Protein AF-A0A2V9WJY1-F1 (afdb_monomer_lite)

Radius of gyration: 16.4 Å; chains: 1; bounding box: 35×28×43 Å

Structure (mmCIF, N/CA/C/O backbone):
data_AF-A0A2V9WJY1-F1
#
_entry.id   AF-A0A2V9WJY1-F1
#
loop_
_atom_site.group_PDB
_atom_site.id
_atom_site.type_symbol
_atom_site.label_atom_id
_atom_site.label_alt_id
_atom_site.label_comp_id
_atom_site.label_asym_id
_atom_site.label_entity_id
_atom_site.label_seq_id
_atom_site.pdbx_PDB_ins_code
_atom_site.Cartn_x
_atom_si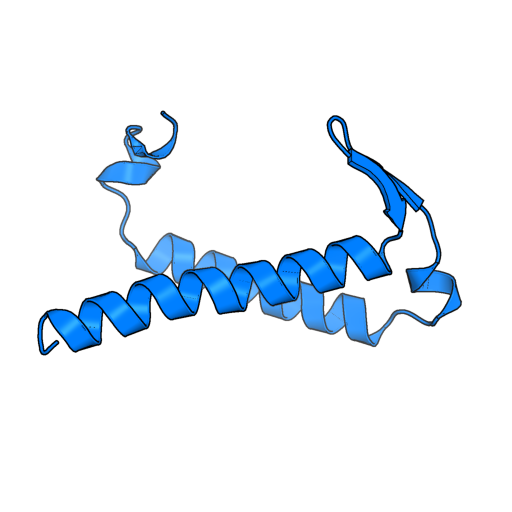te.Cartn_y
_atom_site.Cartn_z
_atom_site.occupancy
_atom_site.B_iso_or_equiv
_atom_site.auth_seq_id
_atom_site.auth_comp_id
_atom_site.auth_asym_id
_atom_site.auth_atom_id
_atom_site.pdbx_PDB_model_num
ATOM 1 N N . MET A 1 1 ? 10.329 15.534 -7.085 1.00 75.44 1 MET A N 1
ATOM 2 C CA . MET A 1 1 ? 9.290 14.504 -6.856 1.00 75.44 1 MET A CA 1
ATOM 3 C C . MET A 1 1 ? 9.982 13.300 -6.237 1.00 75.44 1 MET A C 1
ATOM 5 O O . MET A 1 1 ? 11.123 13.069 -6.607 1.00 75.44 1 MET A O 1
ATOM 9 N N . TRP A 1 2 ? 9.367 12.583 -5.290 1.00 85.94 2 TRP A N 1
ATOM 10 C CA . TRP A 1 2 ? 10.027 11.439 -4.632 1.00 85.94 2 TRP A CA 1
ATOM 11 C C . TRP A 1 2 ? 10.444 10.342 -5.627 1.00 85.94 2 TRP A C 1
ATOM 13 O O . TRP A 1 2 ? 11.517 9.793 -5.488 1.00 85.94 2 TRP A O 1
ATOM 23 N N . SER A 1 3 ? 9.704 10.120 -6.716 1.00 90.44 3 SER A N 1
ATOM 24 C CA . SER A 1 3 ? 10.110 9.175 -7.774 1.00 90.44 3 SER A CA 1
ATOM 25 C C . SER A 1 3 ? 11.461 9.481 -8.439 1.00 90.44 3 SER A C 1
ATOM 27 O O . SER A 1 3 ? 12.017 8.610 -9.097 1.00 90.44 3 SER A O 1
ATOM 29 N N . GLU A 1 4 ? 11.982 10.704 -8.299 1.00 95.12 4 GLU A N 1
ATOM 30 C CA . GLU A 1 4 ? 13.252 11.125 -8.903 1.00 95.12 4 GLU A CA 1
ATOM 31 C C . GLU A 1 4 ? 14.467 10.928 -7.985 1.00 95.12 4 GLU A C 1
ATOM 33 O O . GLU A 1 4 ? 15.586 11.246 -8.387 1.00 95.12 4 GLU A O 1
ATOM 38 N N . THR A 1 5 ? 14.282 10.445 -6.754 1.00 96.56 5 THR A N 1
ATOM 39 C CA . THR A 1 5 ? 15.401 10.106 -5.864 1.00 96.56 5 THR A CA 1
ATOM 40 C C . THR A 1 5 ? 16.066 8.792 -6.290 1.00 96.56 5 THR A C 1
ATOM 42 O O . THR A 1 5 ? 15.534 8.048 -7.115 1.00 96.56 5 THR A O 1
ATOM 45 N N . ALA A 1 6 ? 17.257 8.506 -5.752 1.00 95.94 6 ALA A N 1
ATOM 46 C CA . ALA A 1 6 ? 18.046 7.334 -6.146 1.00 95.94 6 ALA A CA 1
ATOM 47 C C . ALA A 1 6 ? 17.292 6.006 -5.932 1.00 95.94 6 ALA A C 1
ATOM 49 O O . ALA A 1 6 ? 17.338 5.129 -6.789 1.00 95.94 6 ALA A O 1
ATOM 50 N N . ASP A 1 7 ? 16.525 5.876 -4.845 1.00 94.38 7 ASP A N 1
ATOM 51 C CA . ASP A 1 7 ? 15.664 4.712 -4.601 1.00 94.38 7 ASP A CA 1
ATOM 52 C C . ASP A 1 7 ? 14.537 4.586 -5.636 1.00 94.38 7 ASP A C 1
ATOM 54 O O . ASP A 1 7 ? 14.210 3.479 -6.049 1.00 94.38 7 ASP A O 1
ATOM 58 N N . GLY A 1 8 ? 13.973 5.702 -6.104 1.00 94.00 8 GLY A N 1
ATOM 59 C CA . GLY A 1 8 ? 12.929 5.695 -7.130 1.00 94.00 8 GLY A CA 1
ATOM 60 C C . GLY A 1 8 ? 13.446 5.381 -8.538 1.00 94.00 8 GLY A C 1
ATOM 61 O O . GLY A 1 8 ? 12.748 4.729 -9.315 1.00 94.00 8 GLY A O 1
ATOM 62 N N . ARG A 1 9 ? 14.662 5.832 -8.876 1.00 94.94 9 ARG A N 1
ATOM 63 C CA . ARG A 1 9 ? 15.229 5.716 -10.232 1.00 94.94 9 ARG A CA 1
ATOM 64 C C . ARG A 1 9 ? 16.098 4.483 -10.452 1.00 94.94 9 ARG A C 1
ATOM 66 O O . ARG A 1 9 ? 16.150 3.988 -11.576 1.00 94.94 9 ARG A O 1
ATOM 73 N N . GLU A 1 10 ? 16.816 4.037 -9.427 1.00 96.38 10 GLU A N 1
ATOM 74 C CA . GLU A 1 10 ? 17.915 3.074 -9.582 1.00 96.38 10 GLU A CA 1
ATOM 75 C C . GLU A 1 10 ? 17.681 1.764 -8.827 1.00 96.38 10 GLU A C 1
ATOM 77 O O . GLU A 1 10 ? 18.293 0.750 -9.168 1.00 96.38 10 GLU A O 1
ATOM 82 N N . ALA A 1 11 ? 16.803 1.748 -7.818 1.00 96.56 11 ALA A N 1
ATOM 83 C CA . ALA A 1 11 ? 16.571 0.534 -7.052 1.00 96.56 11 ALA A CA 1
ATOM 84 C C . ALA A 1 11 ? 15.965 -0.576 -7.934 1.00 96.56 11 ALA A C 1
ATOM 86 O O . ALA A 1 11 ? 15.054 -0.322 -8.731 1.00 96.56 11 ALA A O 1
ATOM 87 N N . PRO A 1 12 ? 16.413 -1.834 -7.768 1.00 97.38 12 PRO A N 1
ATOM 88 C CA . PRO A 1 12 ? 15.784 -2.973 -8.415 1.00 97.38 12 PRO A CA 1
ATOM 89 C C . PRO A 1 12 ? 14.290 -3.055 -8.082 1.00 97.38 12 PRO A C 1
ATOM 91 O O . PRO A 1 12 ? 13.899 -3.061 -6.914 1.00 97.38 12 PRO A O 1
ATOM 94 N N . VAL A 1 13 ? 13.446 -3.166 -9.113 1.00 95.75 13 VAL A N 1
ATOM 95 C CA . VAL A 1 13 ? 11.978 -3.173 -8.963 1.00 95.75 13 VAL A CA 1
ATOM 96 C C . VAL A 1 13 ? 11.479 -4.269 -8.015 1.00 95.75 13 VAL A C 1
ATOM 98 O O . VAL A 1 13 ? 10.478 -4.080 -7.323 1.00 95.75 13 VAL A O 1
ATOM 101 N N . ASN A 1 14 ? 12.187 -5.400 -7.942 1.00 97.69 14 ASN A N 1
ATOM 102 C CA . ASN A 1 14 ? 11.826 -6.511 -7.068 1.00 97.69 14 ASN A CA 1
ATOM 103 C C . ASN A 1 14 ? 11.848 -6.127 -5.584 1.00 97.69 14 ASN A C 1
ATOM 105 O O . ASN A 1 14 ? 11.021 -6.641 -4.849 1.00 97.69 14 ASN A O 1
ATOM 109 N N . LEU A 1 15 ? 12.685 -5.175 -5.150 1.00 97.19 15 LEU A N 1
ATOM 110 C CA . LEU A 1 15 ? 12.676 -4.713 -3.756 1.00 97.19 15 LEU A CA 1
ATOM 111 C C . LEU A 1 15 ? 11.297 -4.175 -3.352 1.00 97.19 15 LEU A C 1
ATOM 113 O O . LEU A 1 15 ? 10.776 -4.518 -2.292 1.00 97.19 15 LEU A O 1
ATOM 117 N N . SER A 1 16 ? 10.674 -3.378 -4.222 1.00 96.12 16 SER A N 1
ATOM 118 C CA . SER A 1 16 ? 9.327 -2.847 -3.999 1.00 96.12 16 SER A CA 1
ATOM 119 C C . SER A 1 16 ? 8.258 -3.938 -4.079 1.00 96.12 16 SER A C 1
ATOM 121 O O . SER A 1 16 ? 7.320 -3.937 -3.283 1.00 96.12 16 SER A O 1
ATOM 123 N N . VAL A 1 17 ? 8.391 -4.880 -5.019 1.00 97.38 17 VAL A N 1
ATOM 124 C CA . VAL A 1 17 ? 7.442 -5.997 -5.176 1.00 97.38 17 VAL A CA 1
ATOM 125 C C . VAL A 1 17 ? 7.485 -6.935 -3.965 1.00 97.38 17 VAL A C 1
ATOM 127 O O . VAL A 1 17 ? 6.431 -7.306 -3.446 1.00 97.38 17 VAL A O 1
ATOM 130 N N . ASP A 1 18 ? 8.673 -7.264 -3.464 1.00 98.38 18 ASP A N 1
ATOM 131 C CA . ASP A 1 18 ? 8.869 -8.120 -2.292 1.00 98.38 18 ASP A CA 1
ATOM 132 C C . ASP A 1 18 ? 8.342 -7.435 -1.021 1.00 98.38 18 ASP A C 1
ATOM 134 O O . ASP A 1 18 ? 7.623 -8.051 -0.228 1.00 98.38 18 ASP A O 1
ATOM 138 N N . LEU A 1 19 ? 8.607 -6.130 -0.864 1.00 98.06 19 LEU A N 1
ATOM 139 C CA . LEU A 1 19 ? 8.064 -5.321 0.230 1.00 98.06 19 LEU A CA 1
ATOM 140 C C . LEU A 1 19 ? 6.528 -5.319 0.223 1.00 98.06 19 LEU A C 1
ATOM 142 O O . LEU A 1 19 ? 5.909 -5.580 1.256 1.00 98.06 19 LEU A O 1
ATOM 146 N N . LEU A 1 20 ? 5.910 -5.047 -0.931 1.00 98.00 20 LEU A N 1
ATOM 147 C CA . LEU A 1 20 ? 4.450 -5.044 -1.076 1.00 98.00 20 LEU A CA 1
ATOM 148 C C . LEU A 1 20 ? 3.853 -6.426 -0.804 1.00 98.00 20 LEU A C 1
ATOM 150 O O . LEU A 1 20 ? 2.808 -6.52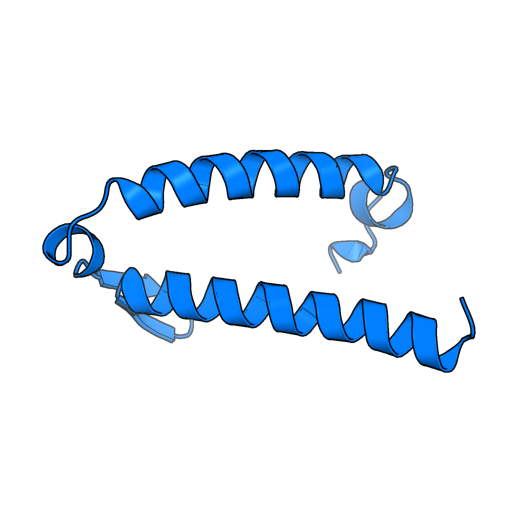4 -0.164 1.00 98.00 20 LEU A O 1
ATOM 154 N N . THR A 1 21 ? 4.528 -7.489 -1.243 1.00 98.31 21 THR A N 1
ATOM 155 C CA . THR A 1 21 ? 4.097 -8.872 -1.011 1.00 98.31 21 THR A CA 1
ATOM 156 C C . THR A 1 21 ? 4.052 -9.184 0.484 1.00 98.31 21 THR A C 1
ATOM 158 O O . THR A 1 21 ? 3.023 -9.632 0.996 1.00 98.31 21 THR A O 1
ATOM 161 N N . ALA A 1 22 ? 5.131 -8.882 1.212 1.00 98.62 22 ALA A N 1
ATOM 162 C CA . ALA A 1 22 ? 5.191 -9.093 2.655 1.00 98.62 22 ALA A CA 1
ATOM 163 C C . ALA A 1 22 ? 4.193 -8.204 3.420 1.00 98.62 22 ALA A C 1
ATOM 165 O O . ALA A 1 22 ? 3.539 -8.664 4.361 1.00 98.62 22 ALA A O 1
ATOM 166 N N . LEU A 1 23 ? 4.044 -6.940 3.009 1.00 98.31 23 LEU A N 1
ATOM 167 C CA . LEU A 1 23 ? 3.112 -5.996 3.624 1.00 98.31 23 LEU A CA 1
ATOM 168 C C . LEU A 1 23 ? 1.660 -6.460 3.472 1.00 98.31 23 LEU A C 1
ATOM 170 O O . LEU A 1 23 ? 0.937 -6.537 4.466 1.00 98.31 23 LEU A O 1
ATOM 174 N N . HIS A 1 24 ? 1.244 -6.818 2.255 1.00 97.94 24 HIS A N 1
ATOM 175 C CA . HIS A 1 24 ? -0.112 -7.297 1.999 1.00 97.94 24 HIS A CA 1
ATOM 176 C C . HIS A 1 24 ? -0.413 -8.596 2.741 1.00 97.94 24 HIS A C 1
ATOM 178 O O . HIS A 1 24 ? -1.499 -8.713 3.301 1.00 97.94 24 HIS A O 1
ATOM 184 N N . ALA A 1 25 ? 0.538 -9.533 2.828 1.00 98.44 25 ALA A N 1
ATOM 185 C CA . ALA A 1 25 ? 0.349 -10.753 3.611 1.00 98.44 25 ALA A CA 1
ATOM 186 C C . ALA A 1 25 ? 0.021 -10.439 5.083 1.00 98.44 25 ALA A C 1
ATOM 188 O O . ALA A 1 25 ? -0.935 -10.975 5.642 1.00 98.44 25 ALA A O 1
ATOM 189 N N . ARG A 1 26 ? 0.754 -9.504 5.706 1.00 98.50 26 ARG A N 1
ATOM 190 C CA . ARG A 1 26 ? 0.465 -9.072 7.084 1.00 98.50 26 ARG A CA 1
ATOM 191 C C . ARG A 1 26 ? -0.865 -8.332 7.208 1.00 98.50 26 ARG A C 1
ATOM 193 O O . ARG A 1 26 ? -1.556 -8.505 8.208 1.00 98.50 26 ARG A O 1
ATOM 200 N N . TRP A 1 27 ? -1.220 -7.508 6.226 1.00 97.56 27 TRP A N 1
ATOM 201 C CA . TRP A 1 27 ? -2.490 -6.784 6.231 1.00 97.56 27 TRP A CA 1
ATOM 202 C C . TRP A 1 27 ? -3.697 -7.693 6.049 1.00 97.56 27 TRP A C 1
ATOM 204 O O . TRP A 1 27 ? -4.707 -7.449 6.698 1.00 97.56 27 TRP A O 1
ATOM 214 N N . VAL A 1 28 ? -3.593 -8.752 5.245 1.00 97.25 28 VAL A N 1
ATOM 215 C CA . VAL A 1 28 ? -4.645 -9.772 5.133 1.00 97.25 28 VAL A CA 1
ATOM 216 C C . VAL A 1 28 ? -4.840 -10.472 6.475 1.00 97.25 28 VAL A C 1
ATOM 218 O O . VAL A 1 28 ? -5.956 -10.471 6.980 1.00 97.25 28 VAL A O 1
ATOM 221 N N . ILE A 1 29 ? -3.761 -10.935 7.119 1.00 98.38 29 ILE A N 1
ATOM 222 C CA . ILE A 1 29 ? -3.831 -11.557 8.455 1.00 98.38 29 ILE A CA 1
ATOM 223 C C . ILE A 1 29 ? -4.496 -10.618 9.475 1.00 98.38 29 ILE A C 1
ATOM 225 O O . ILE A 1 29 ? -5.361 -11.039 10.240 1.00 98.38 29 ILE A O 1
ATOM 229 N N . LEU A 1 30 ? -4.113 -9.335 9.488 1.00 96.75 30 LEU A N 1
ATOM 230 C CA . LEU A 1 30 ? -4.739 -8.339 10.360 1.00 96.75 30 LEU A CA 1
ATOM 231 C C . LEU A 1 30 ? -6.222 -8.157 10.021 1.00 96.75 30 LEU A C 1
ATOM 233 O O . LEU A 1 30 ? -7.065 -8.154 10.903 1.00 96.75 30 LEU A O 1
ATOM 237 N N . ARG A 1 31 ? -6.560 -8.004 8.744 1.00 95.12 31 ARG A N 1
ATOM 238 C CA .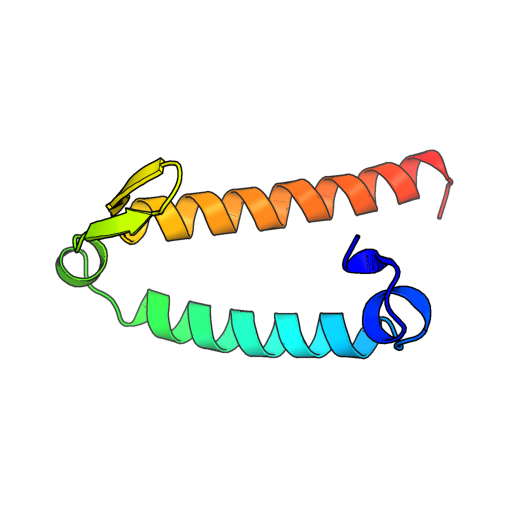 ARG A 1 31 ? -7.937 -7.782 8.300 1.00 95.12 31 ARG A CA 1
ATOM 239 C C . ARG A 1 31 ? -8.843 -8.983 8.587 1.00 95.12 31 ARG A C 1
ATOM 241 O O . ARG A 1 31 ? -10.032 -8.790 8.826 1.00 95.12 31 ARG A O 1
ATOM 248 N N . GLU A 1 32 ? -8.320 -10.200 8.546 1.00 96.19 32 GLU A N 1
ATOM 249 C CA . GLU A 1 32 ? -9.060 -11.421 8.883 1.00 96.19 32 GLU A CA 1
ATOM 250 C C . GLU A 1 32 ? -9.280 -11.582 10.393 1.00 96.19 32 GLU A C 1
ATOM 252 O O . GLU A 1 32 ? -10.233 -12.243 10.796 1.00 96.19 32 GLU A O 1
ATOM 257 N N . SER A 1 33 ? -8.455 -10.949 11.235 1.00 96.81 33 SER A N 1
ATOM 258 C CA . SER A 1 33 ? -8.617 -10.994 12.693 1.00 96.81 33 SER A CA 1
ATOM 259 C C . SER A 1 33 ? -9.581 -9.939 13.255 1.00 96.81 33 SER A C 1
ATOM 261 O O . SER A 1 33 ? -9.953 -10.020 14.427 1.00 96.81 33 SER A O 1
ATOM 263 N N . LEU A 1 34 ? -10.001 -8.956 12.450 1.00 96.31 34 LEU A N 1
ATOM 264 C CA . LEU A 1 34 ? -10.903 -7.884 12.880 1.00 96.31 34 LEU A CA 1
ATOM 265 C C . LEU A 1 34 ? -12.378 -8.285 12.761 1.00 96.31 34 LEU A C 1
ATOM 267 O O . LEU A 1 34 ? -12.837 -8.766 11.727 1.00 96.31 34 LEU A O 1
ATOM 271 N N . THR A 1 35 ? -13.145 -7.989 13.809 1.00 96.50 35 THR A N 1
ATOM 272 C CA . THR A 1 35 ? -14.614 -8.012 13.803 1.00 96.50 35 THR A CA 1
ATOM 273 C C . THR A 1 35 ? -15.183 -6.736 13.174 1.00 96.50 35 THR A C 1
ATOM 275 O O . THR A 1 35 ? -14.467 -5.753 12.976 1.00 96.50 35 THR A O 1
ATOM 278 N N . GLU A 1 36 ? -16.499 -6.690 12.941 1.00 93.88 36 GLU A N 1
ATOM 279 C CA . GLU A 1 36 ? -17.191 -5.461 12.511 1.00 93.88 36 GLU A CA 1
ATOM 280 C C . GLU A 1 36 ? -16.912 -4.274 13.445 1.00 93.88 36 GLU A C 1
ATOM 282 O O . GLU A 1 36 ? -16.634 -3.164 12.991 1.00 93.88 36 GLU A O 1
ATOM 287 N N . SER A 1 37 ? -16.896 -4.514 14.760 1.00 96.69 37 SER A N 1
ATOM 288 C CA . SER A 1 37 ? -16.541 -3.492 15.750 1.00 96.69 37 SER A CA 1
ATOM 289 C C . SER A 1 37 ? -15.084 -3.035 15.649 1.00 96.69 37 SER A C 1
ATOM 291 O O . SER A 1 37 ? -14.804 -1.880 15.949 1.00 96.69 37 SER A O 1
ATOM 293 N N . GLY A 1 38 ? -14.169 -3.900 15.199 1.00 96.38 38 GLY A N 1
ATOM 294 C CA . GLY A 1 38 ? -12.770 -3.554 14.934 1.00 96.38 38 GLY A CA 1
ATOM 295 C C . GLY A 1 38 ? -12.569 -2.732 13.657 1.00 96.38 38 GLY A C 1
ATOM 296 O O . GLY A 1 38 ? -11.569 -2.031 13.534 1.00 96.38 38 GLY A O 1
ATOM 297 N N . LEU A 1 39 ? -13.526 -2.777 12.728 1.00 96.25 39 LEU A N 1
ATOM 298 C CA . LEU A 1 39 ? -13.530 -1.991 11.489 1.00 96.25 39 LEU A CA 1
ATOM 299 C C . LEU A 1 39 ? -14.232 -0.631 11.636 1.00 96.25 39 LEU A C 1
ATOM 301 O O . LEU A 1 39 ? -14.037 0.261 10.811 1.00 96.25 39 LEU A O 1
ATOM 305 N N . ALA A 1 40 ? -15.025 -0.465 12.695 1.00 97.00 40 ALA A N 1
ATOM 306 C CA . ALA A 1 40 ? -15.780 0.747 12.975 1.00 97.00 40 ALA A CA 1
ATOM 307 C C . ALA A 1 40 ? -15.009 1.984 13.477 1.00 97.00 40 ALA A C 1
ATOM 309 O O . ALA A 1 40 ? -15.556 3.079 13.304 1.00 97.00 40 ALA A O 1
ATOM 310 N N . PRO A 1 41 ? -13.811 1.885 14.096 1.00 97.75 41 PRO A N 1
ATOM 311 C CA . PRO A 1 41 ? -13.098 3.063 14.566 1.00 97.75 41 PRO A CA 1
ATOM 312 C C . PRO A 1 41 ? -12.806 4.047 13.437 1.00 97.75 41 PRO A C 1
ATOM 314 O O . PRO A 1 41 ? -12.626 3.662 12.279 1.00 97.75 41 PRO A O 1
ATOM 317 N N . THR A 1 42 ? -12.722 5.324 13.797 1.00 98.06 42 THR A N 1
ATOM 318 C CA . THR A 1 42 ? -12.377 6.400 12.875 1.00 98.06 42 THR A CA 1
ATOM 319 C C . THR A 1 42 ? -10.988 6.956 13.154 1.00 98.06 42 THR A C 1
A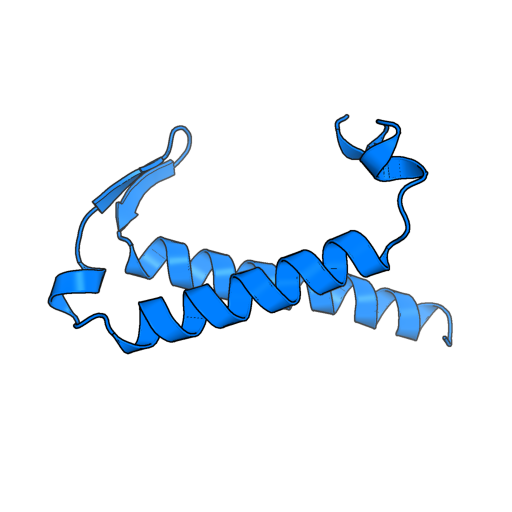TOM 321 O O . THR A 1 42 ? -10.451 6.862 14.258 1.00 98.06 42 THR A O 1
ATOM 324 N N . PHE A 1 43 ? -10.394 7.554 12.129 1.00 97.12 43 PHE A N 1
ATOM 325 C CA . PHE A 1 43 ? -9.184 8.356 12.221 1.00 97.12 43 PHE A CA 1
ATOM 326 C C . PHE A 1 43 ? -9.354 9.636 11.398 1.00 97.12 43 PHE A C 1
ATOM 328 O O . PHE A 1 43 ? -10.182 9.710 10.490 1.00 97.12 43 PHE A O 1
ATOM 335 N N . ARG A 1 44 ? -8.562 10.670 11.701 1.00 97.69 44 ARG A N 1
ATOM 336 C CA . ARG A 1 44 ? -8.611 11.947 10.977 1.00 97.69 44 ARG A CA 1
ATOM 337 C C . ARG A 1 44 ? -7.509 12.010 9.919 1.00 97.69 44 ARG A C 1
ATOM 339 O O . ARG A 1 44 ? -6.338 12.181 10.243 1.00 97.69 44 ARG A O 1
ATOM 346 N N . HIS A 1 45 ? -7.893 11.911 8.651 1.00 95.25 45 HIS A N 1
ATOM 347 C CA . HIS A 1 45 ? -7.020 12.102 7.498 1.00 95.25 45 HIS A CA 1
ATOM 348 C C . HIS A 1 45 ? -6.833 13.600 7.192 1.00 95.25 45 HIS A C 1
ATOM 350 O O . HIS A 1 45 ? -7.825 14.330 7.092 1.00 95.25 45 HIS A O 1
ATOM 356 N N . PRO A 1 46 ? -5.597 14.077 6.954 1.00 95.75 46 PRO A N 1
ATOM 357 C CA . PRO A 1 46 ? -5.296 15.507 6.843 1.00 95.75 46 PRO A CA 1
ATOM 358 C C . PRO A 1 46 ? -6.052 16.229 5.720 1.00 95.75 46 PRO A C 1
ATOM 360 O O . PRO A 1 46 ? -6.371 17.402 5.876 1.00 95.75 46 PRO A O 1
ATOM 363 N N . GLN A 1 47 ? -6.374 15.550 4.611 1.00 95.12 47 GLN A N 1
ATOM 364 C CA . GLN A 1 47 ? -7.154 16.155 3.516 1.00 95.12 47 GLN A CA 1
ATOM 365 C C . GLN A 1 47 ? -8.611 15.685 3.420 1.00 95.12 47 GLN A C 1
ATOM 367 O O . GLN A 1 47 ? -9.401 16.315 2.729 1.00 95.12 47 GLN A O 1
ATOM 372 N N . ARG A 1 48 ? -8.971 14.561 4.051 1.00 91.62 48 ARG A N 1
ATOM 373 C CA . ARG A 1 48 ? -10.291 13.922 3.859 1.00 91.62 48 ARG A CA 1
ATOM 374 C C . ARG A 1 48 ? -11.191 14.048 5.086 1.00 91.62 48 ARG A C 1
ATOM 376 O O . ARG A 1 48 ? -12.359 13.699 5.007 1.00 91.62 48 ARG A O 1
ATOM 383 N N . GLY A 1 49 ? -10.665 14.579 6.190 1.00 95.62 49 GLY A N 1
ATOM 384 C CA . GLY A 1 49 ? -11.394 14.657 7.445 1.00 95.62 49 GLY A CA 1
ATOM 385 C C . GLY A 1 49 ? -11.471 13.294 8.121 1.00 95.62 49 GLY A C 1
ATOM 386 O O . GLY A 1 49 ? -10.518 12.520 8.083 1.00 95.62 49 GLY A O 1
ATOM 387 N N . GLU A 1 50 ? -12.580 13.031 8.792 1.00 97.75 50 GLU A N 1
ATOM 388 C CA . GLU A 1 50 ? -12.796 11.772 9.498 1.00 97.75 50 GLU A CA 1
ATOM 389 C C . GLU A 1 50 ? -13.093 10.633 8.514 1.00 97.75 50 GLU A C 1
ATOM 391 O O . GLU A 1 50 ? -13.936 10.777 7.632 1.00 97.75 50 GLU A O 1
ATOM 396 N N . LEU A 1 51 ? -12.384 9.515 8.659 1.00 97.19 51 LEU A N 1
ATOM 397 C CA . LEU A 1 51 ? -12.572 8.293 7.881 1.00 97.19 51 LEU A CA 1
ATOM 398 C C . LEU A 1 51 ? -12.666 7.105 8.824 1.00 97.19 51 LEU A C 1
ATOM 400 O O . LEU A 1 51 ? -11.936 7.042 9.815 1.00 97.19 51 LEU A O 1
ATOM 404 N N . ARG A 1 52 ? -13.514 6.138 8.491 1.00 96.88 52 ARG A N 1
ATOM 405 C CA . ARG A 1 52 ? -13.523 4.849 9.176 1.00 96.88 52 ARG A CA 1
ATOM 406 C C . ARG A 1 52 ? -12.403 3.948 8.656 1.00 96.88 52 ARG A C 1
ATOM 408 O O . ARG A 1 52 ? -11.894 4.122 7.544 1.00 96.88 52 ARG A O 1
ATOM 415 N N . ILE A 1 53 ? -12.004 2.974 9.469 1.00 96.81 53 ILE A N 1
ATOM 416 C CA . ILE A 1 53 ? -10.996 1.983 9.074 1.00 96.81 53 ILE A CA 1
ATOM 417 C C . ILE A 1 53 ? -11.488 1.136 7.887 1.00 96.81 53 ILE A C 1
ATOM 419 O O . ILE A 1 53 ? -10.709 0.884 6.965 1.00 96.81 53 ILE A O 1
ATOM 423 N N . ASP A 1 54 ? -12.766 0.743 7.856 1.00 96.44 54 ASP A N 1
ATOM 424 C CA . ASP A 1 54 ? -13.357 0.035 6.707 1.00 96.44 54 ASP A CA 1
ATOM 425 C C . ASP A 1 54 ? -13.294 0.843 5.399 1.00 96.44 54 ASP A C 1
ATOM 427 O O . ASP A 1 54 ? -12.938 0.280 4.360 1.00 96.44 54 ASP A O 1
ATOM 431 N N . ASP A 1 55 ? -13.569 2.146 5.432 1.00 96.19 55 ASP A N 1
ATOM 432 C CA . ASP A 1 55 ? -13.456 3.032 4.266 1.00 96.19 55 ASP A CA 1
ATOM 433 C C . ASP A 1 55 ? -12.017 3.091 3.735 1.00 96.19 55 ASP A C 1
ATOM 435 O O . ASP A 1 55 ? -11.778 3.017 2.526 1.00 96.19 55 ASP A O 1
ATOM 439 N N . ALA A 1 56 ? -11.032 3.188 4.632 1.00 96.00 56 ALA A N 1
ATOM 440 C CA . ALA A 1 56 ? -9.622 3.232 4.251 1.00 96.00 56 ALA A CA 1
ATOM 441 C C . ALA A 1 56 ? -9.150 1.920 3.606 1.00 96.00 56 ALA A C 1
ATOM 443 O O . ALA A 1 56 ? -8.415 1.948 2.616 1.00 96.00 56 ALA A O 1
ATOM 444 N N . ILE A 1 57 ? -9.602 0.774 4.121 1.00 96.25 57 ILE A N 1
ATOM 445 C CA . ILE A 1 57 ? -9.291 -0.543 3.549 1.00 96.25 57 ILE A CA 1
ATOM 446 C C . ILE A 1 57 ? -9.909 -0.686 2.155 1.00 96.25 57 ILE A C 1
ATOM 448 O O . ILE A 1 57 ? -9.235 -1.142 1.230 1.00 96.25 57 ILE A O 1
ATOM 452 N N . GLN A 1 58 ? -11.163 -0.261 1.976 1.00 95.69 58 GLN A N 1
ATOM 453 C CA . GLN A 1 58 ? -11.830 -0.277 0.670 1.00 95.69 58 GLN A CA 1
ATOM 454 C C . GLN A 1 58 ? -11.120 0.626 -0.341 1.00 95.69 58 GLN A C 1
ATOM 456 O O . GLN A 1 58 ? -10.866 0.212 -1.475 1.00 95.69 58 GLN A O 1
ATOM 461 N N . LEU A 1 59 ? -10.737 1.836 0.079 1.00 95.88 59 LEU A N 1
ATOM 462 C CA . LEU A 1 59 ? -9.963 2.753 -0.751 1.00 95.88 59 LEU A CA 1
ATOM 463 C C . LEU A 1 59 ? -8.624 2.134 -1.162 1.00 95.88 59 LEU A C 1
ATOM 465 O O . LEU A 1 59 ? -8.239 2.232 -2.327 1.00 95.88 59 LEU A O 1
ATOM 469 N N . HIS A 1 60 ? -7.930 1.470 -0.234 1.00 96.00 60 HIS A N 1
ATOM 470 C CA . HIS A 1 60 ? -6.675 0.792 -0.534 1.00 96.00 60 HIS A CA 1
ATOM 471 C C . HIS A 1 60 ? -6.871 -0.360 -1.533 1.00 96.00 60 HIS A C 1
ATOM 473 O O . HIS A 1 60 ? -6.119 -0.464 -2.501 1.00 96.00 60 HIS A O 1
ATOM 479 N N . ALA A 1 61 ? -7.906 -1.187 -1.356 1.00 96.69 61 ALA A N 1
ATOM 480 C CA . ALA A 1 61 ? -8.222 -2.279 -2.277 1.00 96.69 61 ALA A CA 1
ATOM 481 C C . ALA A 1 61 ? -8.508 -1.770 -3.702 1.00 96.69 61 ALA A C 1
ATOM 483 O O . ALA A 1 61 ? -7.947 -2.284 -4.673 1.00 96.69 61 ALA A O 1
ATOM 484 N N . TRP A 1 62 ? -9.319 -0.714 -3.829 1.00 98.06 62 TRP A N 1
ATOM 485 C CA . TRP A 1 62 ? -9.552 -0.042 -5.109 1.00 98.06 62 TRP A CA 1
ATOM 486 C C . TRP A 1 62 ? -8.248 0.491 -5.714 1.00 98.06 62 TRP A C 1
ATOM 488 O O . TRP A 1 62 ? -7.982 0.267 -6.894 1.00 98.06 62 TRP A O 1
ATOM 498 N N . HIS A 1 63 ? -7.418 1.155 -4.908 1.00 97.88 63 HIS A N 1
ATOM 499 C CA . HIS A 1 63 ? -6.158 1.752 -5.344 1.00 97.88 63 HIS A CA 1
ATOM 500 C C . HIS A 1 63 ? -5.192 0.700 -5.911 1.00 97.88 63 HIS A C 1
ATOM 502 O O . HIS A 1 63 ? -4.618 0.904 -6.983 1.00 97.88 63 HIS A O 1
ATOM 508 N N . SER A 1 64 ? -5.066 -0.458 -5.254 1.00 96.69 64 SER A N 1
ATOM 509 C CA . SER A 1 64 ? -4.241 -1.567 -5.744 1.00 96.69 64 SER A CA 1
ATOM 510 C C . SER A 1 64 ? -4.707 -2.068 -7.114 1.00 96.69 64 SER A C 1
ATOM 512 O O . SER A 1 64 ? -3.896 -2.190 -8.034 1.00 96.69 64 SER A O 1
ATOM 514 N N . ILE A 1 65 ? -6.012 -2.308 -7.281 1.00 97.56 65 ILE A N 1
ATOM 515 C CA . ILE A 1 65 ? -6.583 -2.774 -8.555 1.00 97.56 65 ILE A CA 1
ATOM 516 C C . ILE A 1 65 ? -6.411 -1.708 -9.644 1.00 97.56 65 ILE A C 1
ATOM 518 O O . ILE A 1 65 ? -6.025 -2.019 -10.772 1.00 97.56 65 ILE A O 1
ATOM 522 N N . HIS A 1 66 ? -6.656 -0.443 -9.303 1.00 98.38 66 HIS A N 1
ATOM 523 C CA . HIS A 1 66 ? -6.534 0.691 -10.210 1.00 98.38 66 HIS A CA 1
ATOM 524 C C . HIS A 1 66 ? -5.118 0.812 -10.796 1.00 98.38 66 HIS A C 1
ATOM 526 O O . HIS A 1 66 ? -4.960 0.890 -12.018 1.00 98.38 66 HIS A O 1
ATOM 532 N N . HIS A 1 67 ? -4.078 0.757 -9.959 1.00 97.69 67 HIS A N 1
ATOM 533 C CA . HIS A 1 67 ? -2.696 0.863 -10.436 1.00 97.69 67 HIS A CA 1
ATOM 534 C C . HIS A 1 67 ? -2.202 -0.395 -11.148 1.00 97.69 67 HIS A C 1
ATOM 536 O O . HIS A 1 67 ? -1.493 -0.277 -12.150 1.00 97.69 67 HIS A O 1
ATOM 542 N N . ALA A 1 68 ? -2.624 -1.586 -10.715 1.00 97.25 68 ALA A N 1
ATOM 543 C CA . ALA A 1 68 ? -2.353 -2.809 -11.466 1.00 97.25 68 ALA A CA 1
ATOM 544 C C . ALA A 1 68 ? -2.934 -2.719 -12.889 1.00 97.25 68 ALA A C 1
ATOM 546 O O . ALA A 1 68 ? -2.251 -3.037 -13.863 1.00 97.25 68 ALA A O 1
ATOM 547 N N . ALA A 1 69 ? -4.151 -2.182 -13.037 1.00 98.19 69 ALA A N 1
ATOM 548 C CA . ALA A 1 69 ? -4.771 -1.980 -14.342 1.00 98.19 69 ALA A CA 1
ATOM 549 C C . ALA A 1 69 ? -4.005 -0.980 -15.225 1.00 98.19 69 ALA A C 1
ATOM 551 O O . ALA A 1 69 ? -3.943 -1.175 -16.439 1.00 98.19 69 ALA A O 1
ATOM 552 N N . HIS A 1 70 ? -3.393 0.069 -14.662 1.00 98.25 70 HIS A N 1
ATOM 553 C CA . HIS A 1 70 ? -2.525 0.967 -15.435 1.00 98.25 70 HIS A CA 1
ATOM 554 C C . HIS A 1 70 ? -1.334 0.229 -16.056 1.00 98.25 70 HIS A C 1
ATOM 556 O O . HIS A 1 70 ? -1.046 0.434 -17.238 1.00 98.25 70 HIS A O 1
ATOM 562 N N . VAL A 1 71 ? -0.682 -0.648 -15.285 1.00 97.19 71 VAL A N 1
ATOM 563 C CA . VAL A 1 71 ? 0.449 -1.457 -15.759 1.00 97.19 71 VAL A CA 1
ATOM 564 C C . VAL A 1 71 ? -0.014 -2.448 -16.824 1.00 97.19 71 VAL A C 1
ATOM 566 O O . VAL A 1 71 ? 0.529 -2.442 -17.928 1.00 97.19 71 VAL A O 1
ATOM 569 N N . SER A 1 72 ? -1.053 -3.240 -16.547 1.00 97.88 72 SER A N 1
ATOM 570 C CA . SER A 1 72 ? -1.566 -4.243 -17.492 1.00 97.88 72 SER A CA 1
ATOM 571 C C . SER A 1 72 ? -1.998 -3.614 -18.816 1.00 97.88 72 SER A C 1
ATOM 573 O O . SER A 1 72 ? -1.541 -4.037 -19.875 1.00 97.88 72 SER A O 1
ATOM 575 N N . LYS A 1 73 ? -2.763 -2.514 -18.775 1.00 98.38 73 LYS A N 1
ATOM 576 C CA . LYS A 1 73 ? -3.184 -1.803 -19.993 1.00 98.38 73 LYS A CA 1
ATOM 577 C C . LYS A 1 73 ? -2.008 -1.226 -20.775 1.00 98.38 73 LYS A C 1
ATO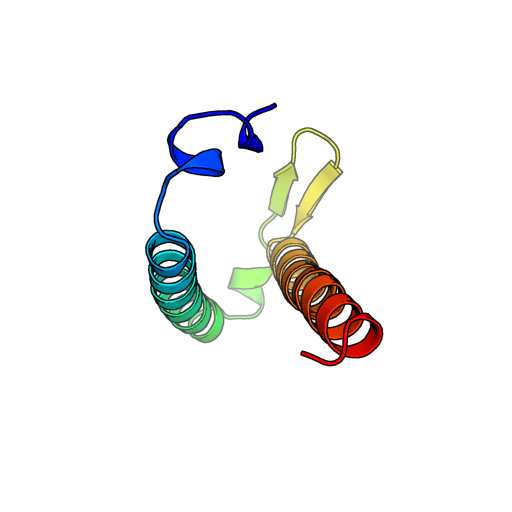M 579 O O . LYS A 1 73 ? -2.095 -1.088 -21.993 1.00 98.38 73 LYS A O 1
ATOM 584 N N . LEU A 1 74 ? -0.931 -0.807 -20.108 1.00 98.25 74 LEU A N 1
ATOM 585 C CA . LEU A 1 74 ? 0.272 -0.354 -20.808 1.00 98.25 74 LEU A CA 1
ATOM 586 C C . LEU A 1 74 ? 0.949 -1.516 -21.539 1.00 98.25 74 LEU A C 1
ATOM 588 O O . LEU A 1 74 ? 1.298 -1.347 -22.706 1.00 98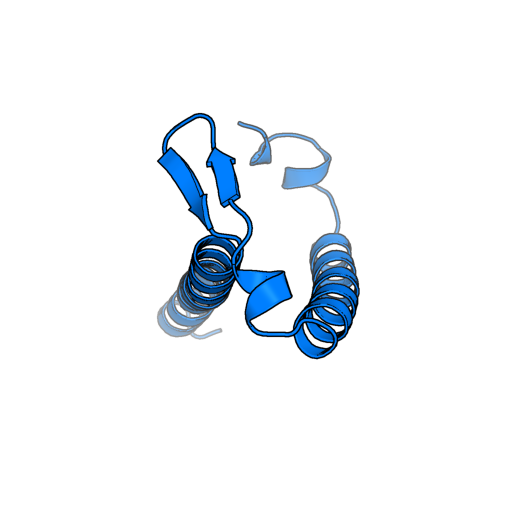.25 74 LEU A O 1
ATOM 592 N N . ARG A 1 75 ? 1.093 -2.673 -20.879 1.00 98.19 75 ARG A N 1
ATOM 593 C CA . ARG A 1 75 ? 1.655 -3.888 -21.487 1.00 98.19 75 ARG A CA 1
ATOM 594 C C . ARG A 1 75 ? 0.872 -4.301 -22.730 1.00 98.19 75 ARG A C 1
ATOM 596 O O . ARG A 1 75 ? 1.469 -4.457 -23.789 1.00 98.19 75 ARG A O 1
ATOM 603 N N . GLU A 1 76 ? -0.457 -4.343 -22.627 1.00 98.19 76 GLU A N 1
ATOM 604 C CA . GLU A 1 76 ? -1.362 -4.643 -23.746 1.00 98.19 76 GLU A CA 1
ATOM 605 C C . GLU A 1 76 ? -1.127 -3.706 -24.940 1.00 98.19 76 GLU A C 1
ATOM 607 O O . GLU A 1 76 ? -0.911 -4.164 -26.058 1.00 98.19 76 GLU A O 1
ATOM 612 N N . ARG A 1 77 ? -1.089 -2.383 -24.710 1.00 98.25 77 ARG A N 1
ATOM 613 C CA . ARG A 1 77 ? -0.847 -1.395 -25.781 1.00 98.25 77 ARG A CA 1
ATOM 614 C C . ARG A 1 77 ? 0.536 -1.508 -26.423 1.00 98.25 77 ARG A C 1
ATOM 616 O O . ARG A 1 77 ? 0.722 -1.013 -27.532 1.00 98.25 77 ARG A O 1
ATOM 623 N N . LYS A 1 78 ? 1.519 -2.066 -25.714 1.00 97.88 78 LYS A N 1
ATOM 624 C CA . LYS A 1 78 ? 2.901 -2.223 -26.189 1.00 97.88 78 LYS A CA 1
ATOM 625 C C . LYS A 1 78 ? 3.190 -3.610 -26.767 1.00 97.88 78 LYS A C 1
ATOM 627 O O . LYS A 1 78 ? 4.245 -3.770 -27.372 1.00 97.88 78 LYS A O 1
ATOM 632 N N . GLY A 1 79 ? 2.274 -4.568 -26.614 1.00 96.69 79 GLY A N 1
ATOM 633 C CA . GLY A 1 79 ? 2.468 -5.951 -27.052 1.00 96.69 79 GLY A CA 1
ATOM 634 C C . GLY A 1 79 ? 3.536 -6.703 -26.250 1.00 96.69 79 GLY A C 1
ATOM 635 O O . GLY A 1 79 ? 4.260 -7.509 -26.828 1.00 96.69 79 GLY A O 1
ATOM 636 N N . TRP A 1 80 ? 3.674 -6.392 -24.956 1.00 96.12 80 TRP A N 1
ATOM 637 C CA . TRP A 1 80 ? 4.571 -7.085 -24.015 1.00 96.12 80 TRP A CA 1
ATOM 638 C C . TRP A 1 80 ? 3.885 -8.235 -23.270 1.00 96.12 80 TRP A C 1
ATOM 640 O O . TRP A 1 80 ? 2.640 -8.218 -23.172 1.00 96.12 80 TRP A O 1
#

Sequence (80 aa):
MWSETADGREAPVNLSVDLLTALHARWVILRESLTESGLAPTFRHPQRGELRIDDAIQLHAWHSIHHAAHVSKLRERKGW

pLDDT: mean 96.39, std 3.02, range [75.44, 98.62]

Secondary structure (DSSP, 8-state):
-GGGSHHHHHS-HHHHHHHHHHHHHHHHHHHHH--HHHH--EEEETTTEEEEHHHHHHHHHHHHHHHHHHHHHHHHHHT-

Foldseek 3Di:
DVCPDCCNPPNDPVVVVVVVVVVVVVVVVVVVPDDPVNQADWDQDPPPGIDTNVRVVVVVVCVVVVVVVVVVVVCVVVVD